Protein AF-A0A7C6UAY6-F1 (afdb_monomer_lite)

Structure (mmCIF, N/CA/C/O backbone):
data_AF-A0A7C6UAY6-F1
#
_entry.id   AF-A0A7C6UAY6-F1
#
loop_
_atom_site.group_PDB
_atom_site.id
_atom_site.type_symbol
_atom_site.label_atom_id
_atom_site.lab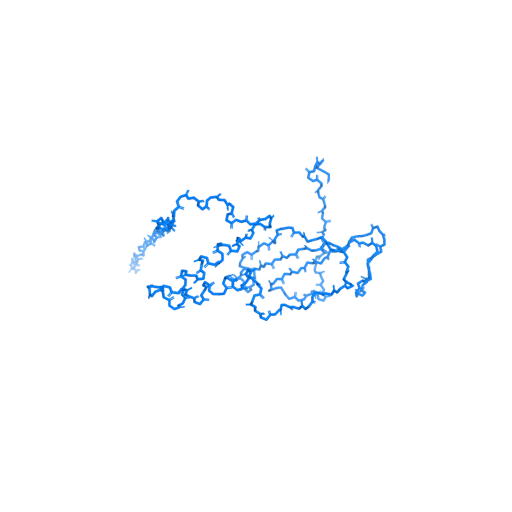el_alt_id
_atom_site.label_comp_id
_atom_site.label_asym_id
_atom_site.label_entity_id
_atom_site.label_seq_id
_atom_site.pdbx_PDB_ins_code
_atom_site.Cartn_x
_atom_site.Cartn_y
_atom_site.Cartn_z
_atom_site.occupancy
_atom_site.B_iso_or_equiv
_atom_site.auth_seq_id
_atom_site.auth_comp_id
_atom_site.auth_asym_id
_atom_site.auth_atom_id
_atom_site.pdbx_PDB_model_num
ATOM 1 N N . MET A 1 1 ? -65.752 -18.100 -13.160 1.00 40.97 1 MET A N 1
ATOM 2 C CA . MET A 1 1 ? -65.512 -18.302 -11.718 1.00 40.97 1 MET A CA 1
ATOM 3 C C . MET A 1 1 ? -64.616 -17.168 -11.255 1.00 40.97 1 MET A C 1
ATOM 5 O O . MET A 1 1 ? -63.465 -17.098 -11.657 1.00 40.97 1 MET A O 1
ATOM 9 N N . ILE A 1 2 ? -65.226 -16.213 -10.558 1.00 40.91 2 ILE A N 1
ATOM 10 C CA . ILE A 1 2 ? -64.632 -14.976 -10.044 1.00 40.91 2 ILE A CA 1
ATOM 11 C C . ILE A 1 2 ? -63.742 -15.330 -8.853 1.00 40.91 2 ILE A C 1
ATOM 13 O O . ILE A 1 2 ? -64.197 -16.045 -7.963 1.00 40.91 2 ILE A O 1
ATOM 17 N N . ARG A 1 3 ? -62.511 -14.815 -8.822 1.00 41.12 3 ARG A N 1
ATOM 18 C CA . ARG A 1 3 ? -61.784 -14.535 -7.577 1.00 41.12 3 ARG A CA 1
ATOM 19 C C . ARG A 1 3 ? -60.842 -13.364 -7.815 1.00 41.12 3 ARG A C 1
ATOM 21 O O . ARG A 1 3 ? -59.703 -13.530 -8.241 1.00 41.12 3 ARG A O 1
ATOM 28 N N . ASP A 1 4 ? -61.375 -12.186 -7.521 1.00 40.28 4 ASP A N 1
ATOM 29 C CA . ASP A 1 4 ? -60.604 -11.015 -7.140 1.00 40.28 4 ASP A CA 1
ATOM 30 C C . ASP A 1 4 ? -59.649 -11.387 -6.001 1.00 40.28 4 ASP A C 1
ATOM 32 O O . ASP A 1 4 ? -60.059 -11.905 -4.961 1.00 40.28 4 ASP A O 1
ATOM 36 N N . SER A 1 5 ? -58.363 -11.119 -6.193 1.00 45.34 5 SER A N 1
ATOM 37 C CA . SER A 1 5 ? -57.401 -11.069 -5.098 1.00 45.34 5 SER A CA 1
ATOM 38 C C . SER A 1 5 ? -56.582 -9.800 -5.252 1.00 45.34 5 SER A C 1
ATOM 40 O O . SER A 1 5 ? -55.514 -9.790 -5.859 1.00 45.34 5 SER A O 1
ATOM 42 N N . LEU A 1 6 ? -57.119 -8.734 -4.664 1.00 45.28 6 LEU A N 1
ATOM 43 C CA . LEU A 1 6 ? -56.411 -7.520 -4.284 1.00 45.28 6 LEU A CA 1
ATOM 44 C C . LEU A 1 6 ? -55.064 -7.890 -3.642 1.00 45.28 6 LEU A C 1
ATOM 46 O O . LEU A 1 6 ? -55.021 -8.443 -2.543 1.00 45.28 6 LEU A O 1
ATOM 50 N N . ARG A 1 7 ? -53.958 -7.601 -4.329 1.00 43.25 7 ARG A N 1
ATOM 51 C CA . ARG A 1 7 ? -52.633 -7.516 -3.711 1.00 43.25 7 ARG A CA 1
ATOM 52 C C . ARG A 1 7 ? -52.216 -6.057 -3.723 1.00 43.25 7 ARG A C 1
ATOM 54 O O . ARG A 1 7 ? -51.811 -5.503 -4.738 1.00 43.25 7 ARG A O 1
ATOM 61 N N . THR A 1 8 ? -52.412 -5.446 -2.568 1.00 48.12 8 THR A N 1
ATOM 62 C CA . THR A 1 8 ? -51.999 -4.102 -2.186 1.00 48.12 8 THR A CA 1
ATOM 63 C C . THR A 1 8 ? -50.489 -3.925 -2.398 1.00 48.12 8 THR A C 1
ATOM 65 O O . THR A 1 8 ? -49.720 -4.793 -1.979 1.00 48.12 8 THR A O 1
ATOM 68 N N . PRO A 1 9 ? -50.024 -2.812 -2.991 1.00 42.56 9 PRO A N 1
ATOM 69 C CA . PRO A 1 9 ? -48.604 -2.506 -3.061 1.00 42.56 9 PRO A CA 1
ATOM 70 C C . PRO A 1 9 ? -48.154 -1.908 -1.723 1.00 42.56 9 PRO A C 1
ATOM 72 O O . PRO A 1 9 ? -48.371 -0.728 -1.455 1.00 42.56 9 PRO A O 1
ATOM 75 N N . PHE A 1 10 ? -47.501 -2.703 -0.874 1.00 43.41 10 PHE A N 1
ATOM 76 C CA . PHE A 1 10 ? -46.706 -2.145 0.220 1.00 43.41 10 PHE A CA 1
ATOM 77 C C . PHE A 1 10 ? -45.434 -1.534 -0.381 1.00 43.41 10 PHE A C 1
ATOM 79 O O . PHE A 1 10 ? -44.415 -2.195 -0.553 1.00 43.41 10 PHE A O 1
ATOM 86 N N . ARG A 1 11 ? -45.512 -0.249 -0.744 1.00 43.12 11 ARG A N 1
ATOM 87 C CA . ARG A 1 11 ? -44.333 0.606 -0.891 1.00 43.12 11 ARG A CA 1
ATOM 88 C C . ARG A 1 11 ? -43.752 0.819 0.505 1.00 43.12 11 ARG A C 1
ATOM 90 O O . ARG A 1 11 ? -44.186 1.710 1.228 1.00 43.12 11 ARG A O 1
ATOM 97 N N . THR A 1 12 ? -42.775 0.007 0.890 1.00 42.44 12 THR A N 1
ATOM 98 C CA . THR A 1 12 ? -41.855 0.359 1.971 1.00 42.44 12 THR A CA 1
ATOM 99 C C . THR A 1 12 ? -41.002 1.518 1.475 1.00 42.44 12 THR A C 1
ATOM 101 O O . THR A 1 12 ? -40.053 1.353 0.713 1.00 42.44 12 THR A O 1
ATOM 104 N N . LEU A 1 13 ? -41.401 2.724 1.873 1.00 44.06 13 LEU A N 1
ATOM 105 C CA . LEU A 1 13 ? -40.551 3.900 1.844 1.00 44.06 13 LEU A CA 1
ATOM 106 C C . LEU A 1 13 ? -39.384 3.593 2.791 1.00 44.06 13 LEU A C 1
ATOM 108 O O . LEU A 1 13 ? -39.525 3.674 4.010 1.00 44.06 13 LEU A O 1
ATOM 112 N N . GLY A 1 14 ? -38.257 3.148 2.242 1.00 35.94 14 GLY A N 1
ATOM 113 C CA . GLY A 1 14 ? -37.010 3.091 2.987 1.00 35.94 14 GLY A CA 1
ATOM 114 C C . GLY A 1 14 ? -36.611 4.520 3.320 1.00 35.94 14 GLY A C 1
ATOM 115 O O . GLY A 1 14 ? -35.944 5.174 2.524 1.00 35.94 14 GLY A O 1
ATOM 116 N N . LEU A 1 15 ? -37.048 5.023 4.477 1.00 40.38 15 LEU A N 1
ATOM 117 C CA . LEU A 1 15 ? -36.380 6.138 5.128 1.00 40.38 15 LEU A CA 1
ATOM 118 C C . LEU A 1 15 ? -34.993 5.629 5.525 1.00 40.38 15 LEU A C 1
ATOM 120 O O . LEU A 1 15 ? -34.783 5.142 6.633 1.00 40.38 15 LEU A O 1
ATOM 124 N N . GLY A 1 16 ? -34.048 5.715 4.589 1.00 36.97 16 GLY A N 1
ATOM 125 C CA . GLY A 1 16 ? -32.635 5.758 4.913 1.00 36.97 16 GLY A CA 1
ATOM 126 C C . GLY A 1 16 ? -32.410 7.030 5.712 1.00 36.97 16 GLY A C 1
ATOM 127 O O . GLY A 1 16 ? -32.126 8.084 5.150 1.00 36.97 16 GLY A O 1
ATOM 128 N N . ALA A 1 17 ? -32.627 6.953 7.023 1.00 41.47 17 ALA A N 1
ATOM 129 C CA . ALA A 1 17 ? -32.169 7.969 7.942 1.00 41.47 17 ALA A CA 1
ATOM 130 C C . ALA A 1 17 ? -30.642 7.963 7.844 1.00 41.47 17 ALA A C 1
ATOM 132 O O . ALA A 1 17 ? -29.971 7.106 8.416 1.00 41.47 17 ALA A O 1
ATOM 133 N N . ALA A 1 18 ? -30.097 8.892 7.060 1.00 40.00 18 ALA A N 1
ATOM 134 C CA . ALA A 1 18 ? -28.707 9.281 7.163 1.00 40.00 18 ALA A CA 1
ATOM 135 C C . ALA A 1 18 ? -28.519 9.832 8.580 1.00 40.00 18 ALA A C 1
ATOM 137 O O . ALA A 1 18 ? -28.767 11.005 8.852 1.00 40.00 18 ALA A O 1
ATOM 138 N N . ALA A 1 19 ? -28.149 8.956 9.511 1.00 38.78 19 ALA A N 1
ATOM 139 C CA . ALA A 1 19 ? -27.682 9.350 10.822 1.00 38.78 19 ALA A CA 1
ATOM 140 C C . ALA A 1 19 ? -26.298 9.976 10.631 1.00 38.78 19 ALA A C 1
ATOM 142 O O . ALA A 1 19 ? -25.266 9.333 10.807 1.00 38.78 19 ALA A O 1
ATOM 143 N N . ALA A 1 20 ? -26.281 11.246 10.228 1.00 41.72 20 ALA A N 1
ATOM 144 C CA . ALA A 1 20 ? -25.146 12.116 10.454 1.00 41.72 20 ALA A CA 1
ATOM 145 C C . ALA A 1 20 ? -24.999 12.252 11.975 1.00 41.72 20 ALA A C 1
ATOM 147 O O . ALA A 1 20 ? -25.609 13.118 12.600 1.00 41.72 20 ALA A O 1
ATOM 148 N N . MET A 1 21 ? -24.247 11.340 12.594 1.00 41.12 21 MET A N 1
ATOM 149 C CA . MET A 1 21 ? -23.831 11.506 13.978 1.00 41.12 21 MET A CA 1
ATOM 150 C C . MET A 1 21 ? -22.826 12.654 14.022 1.00 41.12 21 MET A C 1
ATOM 152 O O . MET A 1 21 ? -21.623 12.470 13.852 1.00 41.12 21 MET A O 1
ATOM 156 N N . ALA A 1 22 ? -23.343 13.862 14.232 1.00 41.06 22 ALA A N 1
ATOM 157 C CA . ALA A 1 22 ? -22.562 14.975 14.730 1.00 41.06 22 ALA A CA 1
ATOM 158 C C . ALA A 1 22 ? -22.134 14.629 16.162 1.00 41.06 22 ALA A C 1
ATOM 160 O O . ALA A 1 22 ? -22.884 14.815 17.119 1.00 41.06 22 ALA A O 1
ATOM 161 N N . ILE A 1 23 ? -20.929 14.081 16.312 1.00 45.53 23 ILE A N 1
ATOM 162 C CA . ILE A 1 23 ? -20.288 13.928 17.617 1.00 45.53 23 ILE A CA 1
ATOM 163 C C . ILE A 1 23 ? -19.818 15.326 18.028 1.00 45.53 23 ILE A C 1
ATOM 165 O O . ILE A 1 23 ? -18.700 15.745 17.750 1.00 45.53 23 ILE A O 1
ATOM 169 N N . SER A 1 24 ? -20.716 16.098 18.633 1.00 48.88 24 SER A N 1
ATOM 170 C CA . SER A 1 24 ? -20.396 17.360 19.300 1.00 48.88 24 SER A CA 1
ATOM 171 C C . SER A 1 24 ? -20.537 17.167 20.802 1.00 48.88 24 SER A C 1
ATOM 173 O O . SER A 1 24 ? -21.500 17.614 21.415 1.00 48.88 24 SER A O 1
ATOM 175 N N . LEU A 1 25 ? -19.567 16.474 21.396 1.00 44.09 25 LEU A N 1
ATOM 176 C CA . LEU A 1 25 ? -19.384 16.422 22.843 1.00 44.09 25 LEU A CA 1
ATOM 177 C C . LEU A 1 25 ? -17.940 16.828 23.150 1.00 44.09 25 LEU A C 1
ATOM 179 O O . LEU A 1 25 ? -17.015 16.033 23.045 1.00 44.09 25 LEU A O 1
ATOM 183 N N . ALA A 1 26 ? -17.794 18.119 23.456 1.00 45.31 26 ALA A N 1
ATOM 184 C CA . ALA A 1 26 ? -16.725 18.733 24.242 1.00 45.31 26 ALA A CA 1
ATOM 185 C C . ALA A 1 26 ? -15.289 18.211 24.012 1.00 45.31 26 ALA A C 1
ATOM 187 O O . ALA A 1 26 ? -14.688 17.609 24.897 1.00 45.31 26 ALA A O 1
ATOM 188 N N . ALA A 1 27 ? -14.696 18.554 22.868 1.00 40.88 27 ALA A N 1
ATOM 189 C CA . ALA A 1 27 ? -13.247 18.736 22.784 1.00 40.88 27 ALA A CA 1
ATOM 190 C C . ALA A 1 27 ? -12.944 20.236 22.969 1.00 40.88 27 ALA A C 1
ATOM 192 O O . ALA A 1 27 ? -13.653 21.060 22.381 1.00 40.88 27 ALA A O 1
ATOM 193 N N . PRO A 1 28 ? -11.934 20.638 23.764 1.00 39.84 28 PRO A N 1
ATOM 194 C CA . PRO A 1 28 ? -11.488 22.024 23.762 1.00 39.84 28 PRO A CA 1
ATOM 195 C C . PRO A 1 28 ? -11.099 22.408 22.329 1.00 39.84 28 PRO A C 1
ATOM 197 O O . PRO A 1 28 ? -10.389 21.672 21.643 1.00 39.84 28 PRO A O 1
ATOM 200 N N . ALA A 1 29 ? -11.590 23.561 21.873 1.00 44.59 29 ALA A N 1
ATOM 201 C CA . ALA A 1 29 ? -11.469 24.081 20.508 1.00 44.59 29 ALA A CA 1
ATOM 202 C C . ALA A 1 29 ? -10.025 24.437 20.072 1.00 44.59 29 ALA A C 1
ATOM 204 O O . ALA A 1 29 ? -9.830 25.211 19.140 1.00 44.59 29 ALA A O 1
ATOM 205 N N . THR A 1 30 ? -9.006 23.885 20.733 1.00 43.34 30 THR A N 1
ATOM 206 C CA . THR A 1 30 ? -7.581 24.078 20.432 1.00 43.34 30 THR A CA 1
ATOM 207 C C . THR A 1 30 ? -6.909 22.842 19.818 1.00 43.34 30 THR A C 1
ATOM 209 O O . THR A 1 30 ? -5.744 22.920 19.441 1.00 43.34 30 THR A O 1
ATOM 212 N N . ALA A 1 31 ? -7.617 21.720 19.633 1.00 44.94 31 ALA A N 1
ATOM 213 C CA . ALA A 1 31 ? -7.071 20.493 19.029 1.00 44.94 31 ALA A CA 1
ATOM 214 C C . ALA A 1 31 ? -7.040 20.495 17.481 1.00 44.94 31 ALA A C 1
ATOM 216 O O . ALA A 1 31 ? -7.011 19.440 16.852 1.00 44.94 31 ALA A O 1
ATOM 217 N N . SER A 1 32 ? -7.055 21.666 16.838 1.00 45.69 32 SER A N 1
ATOM 218 C CA . SER A 1 32 ? -6.991 21.791 15.373 1.00 45.69 32 SER A CA 1
ATOM 219 C C . SER A 1 32 ? -5.564 21.758 14.808 1.00 45.69 32 SER A C 1
ATOM 221 O O . SER A 1 32 ? -5.373 21.962 13.610 1.00 45.69 32 SER A O 1
ATOM 223 N N . ALA A 1 33 ? -4.550 21.493 15.633 1.00 53.59 33 ALA A N 1
ATOM 224 C CA . ALA A 1 33 ? -3.196 21.241 15.157 1.00 53.59 33 ALA A CA 1
ATOM 225 C C . ALA A 1 33 ? -3.075 19.772 14.717 1.00 53.59 33 ALA A C 1
ATOM 227 O O . ALA A 1 33 ? -2.665 18.914 15.488 1.00 53.59 33 ALA A O 1
ATOM 228 N N . GLN A 1 34 ? -3.504 19.516 13.477 1.00 68.62 34 GLN A N 1
ATOM 229 C CA . GLN A 1 34 ? -3.276 18.300 12.687 1.00 68.62 34 GLN A CA 1
ATOM 230 C C . GLN A 1 34 ? -3.576 16.986 13.428 1.00 68.62 34 GLN A C 1
ATOM 232 O O . GLN A 1 34 ? -2.698 16.295 13.936 1.00 68.62 34 GLN A O 1
ATOM 237 N N . SER A 1 35 ? -4.852 16.595 13.421 1.00 83.38 35 SER A N 1
ATOM 238 C CA . SER A 1 35 ? -5.280 15.255 13.840 1.00 83.38 35 SER A CA 1
ATOM 239 C C . SER A 1 35 ? -4.665 14.133 12.998 1.00 83.38 35 SER A C 1
ATOM 241 O O . SER A 1 35 ? -4.690 12.984 13.432 1.00 83.38 35 SER A O 1
ATOM 243 N N . LEU A 1 36 ? -4.115 14.463 11.824 1.00 90.81 36 LEU A N 1
ATOM 244 C CA . LEU A 1 36 ? -3.474 13.541 10.898 1.00 90.81 36 LEU A CA 1
ATOM 245 C C . LEU A 1 36 ? -2.001 13.906 10.675 1.00 90.81 36 LEU A C 1
ATOM 247 O O . LEU A 1 36 ? -1.661 15.084 10.571 1.00 90.81 36 LEU A O 1
ATOM 251 N N . ASP A 1 37 ? -1.141 12.897 10.567 1.00 85.56 37 ASP A N 1
ATOM 252 C CA . ASP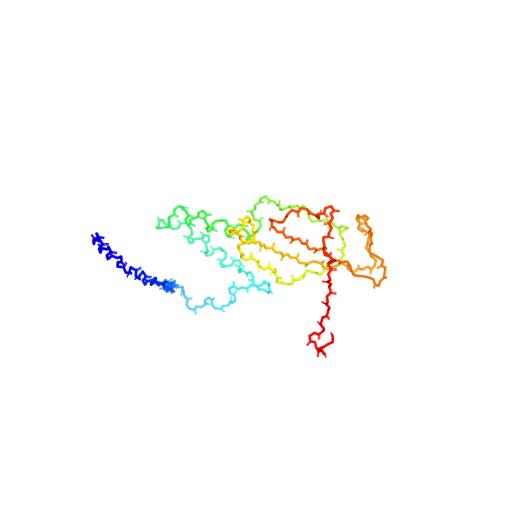 A 1 37 ? 0.252 13.046 10.158 1.00 85.56 37 ASP A CA 1
ATOM 253 C C . ASP A 1 37 ? 0.394 13.240 8.632 1.00 85.56 37 ASP A C 1
ATOM 255 O O . ASP A 1 37 ? -0.584 13.285 7.882 1.00 85.56 37 ASP A O 1
ATOM 259 N N . HIS A 1 38 ? 1.636 13.343 8.149 1.00 80.94 38 HIS A N 1
ATOM 260 C CA . HIS A 1 38 ? 1.946 13.490 6.720 1.00 80.94 38 HIS A CA 1
ATOM 261 C C . HIS A 1 38 ? 1.485 12.313 5.837 1.00 80.94 38 HIS A C 1
ATOM 263 O O . HIS A 1 38 ? 1.421 12.465 4.620 1.00 80.94 38 HIS A O 1
ATOM 269 N N . LEU A 1 39 ? 1.167 11.159 6.431 1.00 81.25 39 LEU A N 1
ATOM 270 C CA . LEU A 1 39 ? 0.632 9.976 5.754 1.00 81.25 39 LEU A CA 1
ATOM 271 C C . LEU A 1 39 ? -0.895 9.875 5.898 1.00 81.25 39 LEU A C 1
ATOM 273 O O . LEU A 1 39 ? -1.481 8.865 5.517 1.00 81.25 39 LEU A O 1
ATOM 277 N N . GLY A 1 40 ? -1.550 10.897 6.458 1.00 81.12 40 GLY A N 1
ATOM 278 C CA . GLY A 1 40 ? -2.991 10.893 6.691 1.00 81.12 40 GLY A CA 1
ATOM 279 C C . GLY A 1 40 ? -3.429 9.962 7.825 1.00 81.12 40 GLY A C 1
ATOM 280 O O . GLY A 1 40 ? -4.605 9.612 7.896 1.00 81.12 40 GLY A O 1
ATOM 281 N N . ARG A 1 41 ? -2.512 9.537 8.702 1.00 89.25 41 ARG A N 1
ATOM 282 C CA . ARG A 1 41 ? -2.808 8.659 9.847 1.00 89.25 41 ARG A CA 1
ATOM 283 C C . ARG A 1 41 ? -3.085 9.491 11.097 1.00 89.25 41 ARG A C 1
ATOM 285 O O . ARG A 1 41 ? -2.480 10.550 11.231 1.00 89.25 41 ARG A O 1
ATOM 292 N N . PRO A 1 42 ? -3.925 9.033 12.041 1.00 92.31 42 PRO A N 1
ATOM 293 C CA . PRO A 1 42 ? -4.107 9.718 13.317 1.00 92.31 42 PRO A CA 1
ATOM 294 C C . PRO A 1 42 ? -2.773 9.961 14.034 1.00 92.31 42 PRO A C 1
ATOM 296 O O . PRO A 1 42 ? -1.935 9.063 14.102 1.00 92.31 42 PRO A O 1
ATOM 299 N N . THR A 1 43 ? -2.571 11.162 14.574 1.00 93.69 43 THR A N 1
ATOM 300 C CA . THR A 1 43 ? -1.361 11.471 15.349 1.00 93.69 43 THR A CA 1
ATOM 301 C C . THR A 1 43 ? -1.369 10.770 16.709 1.00 93.69 43 THR A C 1
ATOM 303 O O . THR A 1 43 ? -2.426 10.421 17.233 1.00 93.69 43 THR A O 1
ATOM 306 N N . GLU A 1 44 ? -0.196 10.592 17.325 1.00 92.38 44 GLU A N 1
ATOM 307 C CA . GLU A 1 44 ? -0.094 9.936 18.639 1.00 92.38 44 GLU A CA 1
ATOM 308 C C . GLU A 1 44 ? -0.988 10.579 19.721 1.00 92.38 44 GLU A C 1
ATOM 310 O O . GLU A 1 44 ? -1.672 9.843 20.431 1.00 92.38 44 GLU A O 1
ATOM 315 N N . PRO A 1 45 ? -1.110 11.923 19.819 1.00 94.38 45 PRO A N 1
ATOM 316 C CA . PRO A 1 45 ? -2.067 12.538 20.738 1.00 94.38 45 PRO A CA 1
ATOM 317 C C . PRO A 1 45 ? -3.527 12.127 20.482 1.00 94.38 45 PRO A C 1
ATOM 319 O O . PRO A 1 45 ? -4.300 11.995 21.430 1.00 94.38 45 PRO A O 1
ATOM 322 N N . VAL A 1 46 ? -3.914 11.900 19.220 1.00 94.38 46 VAL A N 1
ATOM 323 C CA . VAL A 1 46 ? -5.259 11.419 18.857 1.00 94.38 46 VAL A CA 1
ATOM 324 C C . VAL A 1 46 ? -5.438 9.957 19.261 1.00 94.38 46 VAL A C 1
ATOM 326 O O . VAL A 1 46 ? -6.471 9.612 19.834 1.00 94.38 46 VAL A O 1
ATOM 329 N N . LEU A 1 47 ? -4.438 9.106 19.016 1.00 94.25 47 LEU A N 1
ATOM 330 C CA . LEU A 1 47 ? -4.466 7.699 19.428 1.00 94.25 47 LEU A CA 1
ATOM 331 C C . LEU A 1 47 ? -4.555 7.565 20.956 1.00 94.25 47 LEU A C 1
ATOM 333 O O . LEU A 1 47 ? -5.379 6.796 21.449 1.00 94.25 47 LEU A O 1
ATOM 337 N N . GLN A 1 48 ? -3.807 8.384 21.702 1.00 94.69 48 GLN A N 1
ATOM 338 C CA . GLN A 1 48 ? -3.877 8.417 23.164 1.00 94.69 48 GLN A CA 1
ATOM 339 C C . GLN A 1 48 ? -5.241 8.904 23.669 1.00 94.69 48 GLN A C 1
ATOM 341 O O . GLN A 1 48 ? -5.776 8.367 24.636 1.00 94.69 48 GLN A O 1
ATOM 346 N N . ALA A 1 49 ? -5.838 9.906 23.018 1.00 93.50 49 ALA A N 1
ATOM 347 C CA . ALA A 1 49 ? -7.173 10.378 23.377 1.00 93.50 49 ALA A CA 1
ATOM 348 C C . AL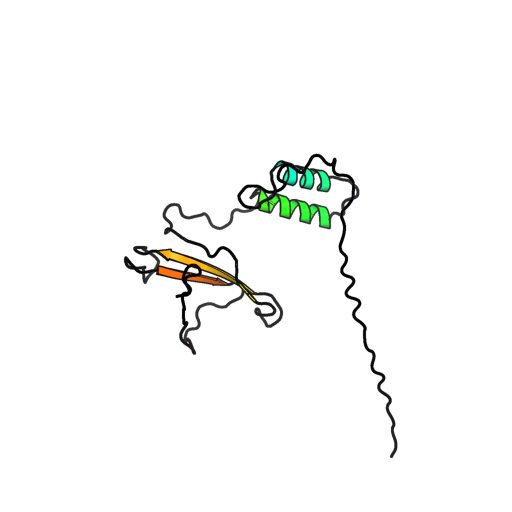A A 1 49 ? -8.250 9.301 23.157 1.00 93.50 49 ALA A C 1
ATOM 350 O O . ALA A 1 49 ? -9.157 9.173 23.979 1.00 93.50 49 ALA A O 1
ATOM 351 N N . LEU A 1 50 ? -8.142 8.510 22.081 1.00 93.62 50 LEU A N 1
ATOM 352 C CA . LEU A 1 50 ? -9.028 7.371 21.821 1.00 93.62 50 LEU A CA 1
ATOM 353 C C . LEU A 1 50 ? -8.864 6.273 22.877 1.00 93.62 50 LEU A C 1
ATOM 355 O O . LEU A 1 50 ? -9.857 5.755 23.382 1.00 93.62 50 LEU A O 1
ATOM 359 N N . GLU A 1 51 ? -7.628 5.948 23.246 1.00 92.56 51 GLU A N 1
ATOM 360 C CA . GLU A 1 51 ? -7.348 4.984 24.309 1.00 92.56 51 GLU A CA 1
ATOM 361 C C . GLU A 1 51 ? -7.951 5.438 25.646 1.00 92.56 51 GLU A C 1
ATOM 363 O O . GLU A 1 51 ? -8.757 4.712 26.227 1.00 92.56 51 GLU A O 1
ATOM 368 N N . ASN A 1 52 ? -7.702 6.684 26.059 1.00 94.50 52 ASN A N 1
ATOM 369 C CA . ASN A 1 52 ? -8.276 7.264 27.278 1.00 94.50 52 ASN A CA 1
ATOM 370 C C . ASN A 1 52 ? -9.815 7.311 27.241 1.00 94.50 52 ASN A C 1
ATOM 372 O O . ASN A 1 52 ? -10.478 7.168 28.269 1.00 94.50 52 ASN A O 1
ATOM 376 N N . LEU A 1 53 ? -10.413 7.528 26.062 1.00 91.94 53 LEU A N 1
ATOM 377 C CA . LEU A 1 53 ? -11.864 7.449 25.883 1.00 91.94 53 LEU A CA 1
ATOM 378 C C . LEU A 1 53 ? -12.367 6.034 26.170 1.00 91.94 53 LEU A C 1
ATOM 380 O O . LEU A 1 53 ? -13.369 5.880 26.862 1.00 91.94 53 LEU A O 1
ATOM 384 N N . SER A 1 54 ? -11.666 5.010 25.680 1.00 91.50 54 SER A N 1
ATOM 385 C CA . SER A 1 54 ? -12.054 3.608 25.867 1.00 91.50 54 SER A CA 1
ATOM 386 C C . SER A 1 54 ? -12.082 3.169 27.337 1.00 91.50 54 SER A C 1
ATOM 388 O O . SER A 1 54 ? -12.827 2.256 27.692 1.00 91.50 54 SER A O 1
ATOM 390 N N . GLU A 1 55 ? -11.335 3.849 28.209 1.00 90.38 55 GLU A N 1
ATOM 391 C CA . GLU A 1 55 ? -11.281 3.564 29.645 1.00 90.38 55 GLU A CA 1
ATOM 392 C C . GLU A 1 55 ? -12.507 4.078 30.418 1.00 90.38 55 GLU A C 1
ATOM 394 O O . GLU A 1 55 ? -12.766 3.635 31.541 1.00 90.38 55 GLU A O 1
ATOM 399 N N . GLN A 1 56 ? -13.303 4.971 29.822 1.00 92.31 56 GLN A N 1
ATOM 400 C CA . GLN A 1 56 ? -14.439 5.600 30.491 1.00 92.31 56 GLN A CA 1
ATOM 401 C C . GLN A 1 56 ? -15.548 4.576 30.790 1.00 92.31 56 GLN A C 1
ATOM 403 O O . GLN A 1 56 ? -15.921 3.751 29.957 1.00 92.31 56 GLN A O 1
ATOM 408 N N . GLN A 1 57 ? -16.106 4.641 32.004 1.00 86.38 57 GLN A N 1
ATOM 409 C CA . GLN A 1 57 ? -17.069 3.659 32.535 1.00 86.38 57 GLN A CA 1
ATOM 410 C C . GLN A 1 57 ? -18.362 3.540 31.709 1.00 86.38 57 GLN A C 1
ATOM 412 O O . GLN A 1 57 ? -19.030 2.514 31.763 1.00 86.38 57 GLN A O 1
ATOM 417 N N . PHE A 1 58 ? -18.732 4.577 30.953 1.00 91.88 58 PHE A N 1
ATOM 418 C CA . PHE A 1 58 ? -19.946 4.576 30.132 1.00 91.88 58 PHE A CA 1
ATOM 419 C C . PHE A 1 58 ? -19.751 3.967 28.735 1.00 91.88 58 PHE A C 1
ATOM 421 O O . PHE A 1 58 ? -20.727 3.834 27.997 1.00 91.88 58 PHE A O 1
ATOM 428 N N . ILE A 1 59 ? -18.519 3.623 28.342 1.00 92.75 59 ILE A N 1
ATOM 429 C CA . ILE A 1 59 ? -18.244 3.020 27.037 1.00 92.75 59 ILE A CA 1
ATOM 430 C C . ILE A 1 59 ? -18.574 1.520 27.085 1.00 92.75 59 ILE A C 1
ATOM 432 O O . ILE A 1 59 ? -17.993 0.799 27.901 1.00 92.75 59 ILE A O 1
ATOM 436 N N . PRO A 1 60 ? -19.468 1.019 26.208 1.00 93.75 60 PRO A N 1
ATOM 437 C CA . PRO A 1 60 ? -19.770 -0.406 26.120 1.00 93.75 60 PRO A CA 1
ATOM 438 C C . PRO A 1 60 ? -18.537 -1.247 25.775 1.00 93.75 60 PRO A C 1
ATOM 440 O O . PRO A 1 60 ? -17.665 -0.813 25.020 1.00 93.75 60 PRO A O 1
ATOM 443 N N . GLU A 1 61 ? -18.506 -2.492 26.247 1.00 88.50 61 GLU A N 1
ATOM 444 C CA . GLU A 1 61 ? -17.352 -3.386 26.069 1.00 88.50 61 GLU A CA 1
ATOM 445 C C . GLU A 1 61 ? -17.021 -3.667 24.593 1.00 88.50 61 GLU A C 1
ATOM 447 O O . GLU A 1 61 ? -15.858 -3.672 24.191 1.00 88.50 61 GLU A O 1
ATOM 452 N N . SER A 1 62 ? -18.040 -3.810 23.740 1.00 89.69 62 SER A N 1
ATOM 453 C CA . SER A 1 62 ? -17.849 -3.972 22.291 1.00 89.69 62 SER A CA 1
ATOM 454 C C . SER A 1 62 ? -17.182 -2.751 21.643 1.00 89.69 62 SER A C 1
ATOM 456 O O . SER A 1 62 ? -16.349 -2.894 20.742 1.00 89.69 62 SER A O 1
ATOM 458 N N . THR A 1 63 ? -17.503 -1.548 22.120 1.00 92.12 63 THR A N 1
ATOM 459 C CA . THR A 1 63 ? -16.899 -0.294 21.661 1.00 92.12 63 THR A CA 1
ATOM 460 C C . THR A 1 63 ? -15.461 -0.173 22.153 1.00 92.12 63 THR A C 1
ATOM 462 O O . THR A 1 63 ? -14.587 0.163 21.358 1.00 92.12 63 THR A O 1
ATOM 465 N N . ARG A 1 64 ? -15.186 -0.527 23.415 1.00 90.56 64 ARG A N 1
ATOM 466 C CA . ARG A 1 64 ? -13.826 -0.576 23.980 1.00 90.56 64 ARG A CA 1
ATOM 467 C C . ARG A 1 64 ? -12.920 -1.499 23.164 1.00 90.56 64 ARG A C 1
ATOM 469 O O . ARG A 1 64 ? -11.858 -1.074 22.717 1.00 90.56 64 ARG A O 1
ATOM 476 N N . GLY A 1 65 ? -13.380 -2.719 22.876 1.00 89.06 65 GLY A N 1
ATOM 477 C CA . GLY A 1 65 ? -12.641 -3.673 22.045 1.00 89.06 65 GLY A CA 1
ATOM 478 C C . GLY A 1 65 ? -12.415 -3.183 20.611 1.00 89.06 65 GLY A C 1
ATOM 479 O O . GLY A 1 65 ? -11.370 -3.447 20.021 1.00 89.06 65 GLY A O 1
ATOM 480 N N . THR A 1 66 ? -13.360 -2.426 20.048 1.00 92.06 66 THR A N 1
ATOM 481 C CA . THR A 1 66 ? -13.198 -1.817 18.718 1.00 92.06 66 THR A CA 1
ATOM 482 C C . THR A 1 66 ? -12.168 -0.689 18.740 1.00 92.06 66 THR A C 1
ATOM 484 O O . THR A 1 66 ? -11.284 -0.668 17.888 1.00 92.06 66 THR A O 1
ATOM 487 N N . ILE A 1 67 ? -12.227 0.204 19.734 1.00 92.69 67 ILE A N 1
ATOM 488 C CA . ILE A 1 67 ? -11.249 1.285 19.904 1.00 92.69 67 ILE A CA 1
ATOM 489 C C . ILE A 1 67 ? -9.843 0.706 20.081 1.00 92.69 67 ILE A C 1
ATOM 491 O O . ILE A 1 67 ? -8.928 1.129 19.382 1.00 92.69 67 ILE A O 1
ATOM 495 N N . ALA A 1 68 ? -9.683 -0.309 20.935 1.00 90.62 68 ALA A N 1
ATOM 496 C CA . ALA A 1 68 ? -8.401 -0.974 21.153 1.00 90.62 68 ALA A CA 1
ATOM 497 C C . ALA A 1 68 ? -7.823 -1.565 19.855 1.00 90.62 68 ALA A C 1
ATOM 499 O O . ALA A 1 68 ? -6.635 -1.412 19.583 1.00 90.62 68 ALA A O 1
ATOM 500 N N . ARG A 1 69 ? -8.659 -2.180 19.005 1.00 89.19 69 ARG A N 1
ATOM 501 C CA . ARG A 1 69 ? -8.229 -2.694 17.692 1.00 89.19 69 ARG A CA 1
ATOM 502 C C . ARG A 1 69 ? -7.818 -1.581 16.734 1.00 89.19 69 ARG A C 1
ATOM 504 O O . ARG A 1 69 ? -6.825 -1.736 16.036 1.00 89.19 69 ARG A O 1
ATOM 511 N N . VAL A 1 70 ? -8.562 -0.475 16.692 1.00 90.06 70 VAL A N 1
ATOM 512 C CA . VAL A 1 70 ? -8.236 0.675 15.831 1.00 90.06 70 VAL A CA 1
ATOM 513 C C . VAL A 1 70 ? -6.923 1.321 16.270 1.00 90.06 70 VAL A C 1
ATOM 515 O O . VAL A 1 70 ? -6.041 1.538 15.443 1.00 90.06 70 VAL A O 1
ATOM 518 N N . VAL A 1 71 ? -6.764 1.585 17.569 1.00 92.81 71 VAL A N 1
ATOM 519 C CA . VAL A 1 71 ? -5.525 2.135 18.134 1.00 92.81 71 VAL A CA 1
ATOM 520 C C . VAL A 1 71 ? -4.360 1.182 17.877 1.00 92.81 71 VAL A C 1
ATOM 522 O O . VAL A 1 71 ? -3.313 1.608 17.391 1.00 92.81 71 VAL A O 1
ATOM 525 N N . GLY A 1 72 ? -4.562 -0.115 18.121 1.00 90.19 72 GLY A N 1
ATOM 526 C CA . GLY A 1 72 ? -3.529 -1.116 17.904 1.00 90.19 72 GLY A CA 1
ATOM 527 C C . GLY A 1 72 ? -3.140 -1.292 16.439 1.00 90.19 72 GLY A C 1
ATOM 528 O O . GLY A 1 72 ? -1.959 -1.451 16.145 1.00 90.19 72 GLY A O 1
ATOM 529 N N . PHE A 1 73 ? -4.088 -1.163 15.508 1.00 89.38 73 PHE A N 1
ATOM 530 C CA . PHE A 1 73 ? -3.806 -1.145 14.074 1.00 89.38 73 PHE A CA 1
ATOM 531 C C . PHE A 1 73 ? -2.861 0.004 13.699 1.00 89.38 73 PHE A C 1
ATOM 533 O O . PHE A 1 73 ? -1.851 -0.227 13.039 1.00 89.38 73 PHE A O 1
ATOM 540 N N . PHE A 1 74 ? -3.140 1.229 14.156 1.00 90.06 74 PHE A N 1
ATOM 541 C CA . PHE A 1 74 ? -2.304 2.388 13.823 1.00 90.06 74 PHE A CA 1
ATOM 542 C C . PHE A 1 74 ? -0.940 2.383 14.521 1.00 90.06 74 PHE A C 1
ATOM 544 O O . PHE A 1 74 ? 0.039 2.832 13.926 1.00 90.06 74 PHE A O 1
ATOM 551 N N . ARG A 1 75 ? -0.853 1.854 15.748 1.00 90.12 75 ARG A N 1
ATOM 552 C CA . ARG A 1 75 ? 0.420 1.692 16.473 1.00 90.12 75 ARG A CA 1
ATOM 553 C C . ARG A 1 75 ? 1.218 0.460 16.030 1.00 90.12 75 ARG A C 1
ATOM 555 O O . ARG A 1 75 ? 2.374 0.320 16.415 1.00 90.12 75 ARG A O 1
ATOM 562 N N . GLY A 1 76 ? 0.616 -0.439 15.249 1.00 85.50 76 GLY A N 1
ATOM 563 C CA . GLY A 1 76 ? 1.220 -1.724 14.894 1.00 85.50 76 GLY A CA 1
ATOM 564 C C . GLY A 1 76 ? 1.350 -2.682 16.084 1.00 85.50 76 GLY A C 1
ATOM 565 O O . GLY A 1 76 ? 2.201 -3.565 16.067 1.00 85.50 76 GLY A O 1
ATOM 566 N N . THR A 1 77 ? 0.535 -2.515 17.131 1.00 77.88 77 THR A N 1
ATOM 567 C CA . THR A 1 77 ? 0.503 -3.420 18.288 1.00 77.88 77 THR A CA 1
ATOM 568 C C . THR A 1 77 ? -0.441 -4.582 17.981 1.00 77.88 77 THR A C 1
ATOM 570 O O . THR A 1 77 ? -1.629 -4.561 18.306 1.00 77.88 77 THR A O 1
ATOM 573 N N . GLY A 1 78 ? 0.086 -5.583 17.291 1.00 69.44 78 GLY A N 1
ATOM 574 C CA . GLY A 1 78 ? -0.578 -6.837 16.954 1.00 69.44 78 GLY A CA 1
ATOM 575 C C . GLY A 1 78 ? 0.469 -7.861 16.532 1.00 69.44 78 GLY A C 1
ATOM 576 O O . GLY A 1 78 ? 1.663 -7.560 16.549 1.00 69.44 78 GLY A O 1
ATOM 577 N N . GLU A 1 79 ? 0.034 -9.057 16.142 1.00 72.19 79 GLU A N 1
ATOM 578 C CA . GLU A 1 79 ? 0.932 -9.965 15.428 1.00 72.19 79 GLU A CA 1
ATOM 579 C C . GLU A 1 79 ? 1.417 -9.246 14.163 1.00 72.19 79 GLU A C 1
ATOM 581 O O . GLU A 1 79 ? 0.576 -8.781 13.379 1.00 72.19 79 GLU A O 1
ATOM 586 N N . PRO A 1 80 ? 2.739 -9.089 13.968 1.00 64.94 80 PRO A N 1
ATOM 587 C CA . PRO A 1 80 ? 3.260 -8.508 12.749 1.00 64.94 80 PRO A CA 1
ATOM 588 C C . PRO A 1 80 ? 2.681 -9.252 11.548 1.00 64.94 80 PRO A C 1
ATOM 590 O O . PRO A 1 80 ? 2.512 -10.474 11.570 1.00 64.94 80 PRO A O 1
ATOM 593 N N . GLY A 1 81 ? 2.405 -8.513 10.475 1.00 65.56 81 GLY A N 1
ATOM 594 C CA . GLY A 1 81 ? 2.208 -9.146 9.178 1.00 65.56 81 GLY A CA 1
ATOM 595 C C . GLY A 1 81 ? 3.453 -9.938 8.762 1.00 65.56 81 GLY A C 1
ATOM 596 O O . GLY A 1 81 ? 4.450 -10.026 9.481 1.00 65.56 81 GLY A O 1
ATOM 597 N N . THR A 1 82 ? 3.426 -10.502 7.559 1.00 67.50 82 THR A N 1
ATOM 598 C CA . THR A 1 82 ? 4.613 -11.148 6.988 1.00 67.50 82 THR A CA 1
ATOM 599 C C . THR A 1 82 ? 5.817 -10.194 7.057 1.00 67.50 82 THR A C 1
ATOM 601 O O . THR A 1 82 ? 5.665 -9.024 6.692 1.00 67.50 82 THR A O 1
ATOM 604 N N . PRO A 1 83 ? 6.995 -10.650 7.531 1.00 74.44 83 PRO A N 1
ATOM 605 C CA . PRO A 1 83 ? 8.178 -9.803 7.611 1.00 74.44 83 PRO A CA 1
ATOM 606 C C . PRO A 1 83 ? 8.482 -9.202 6.239 1.00 74.44 83 PRO A C 1
ATOM 608 O O . PRO A 1 83 ? 8.457 -9.903 5.224 1.00 74.44 83 PRO A O 1
ATOM 611 N N . VAL A 1 84 ? 8.758 -7.899 6.217 1.00 73.94 84 VAL A N 1
ATOM 612 C CA . VAL A 1 84 ? 9.135 -7.211 4.982 1.00 73.94 84 VAL A CA 1
ATOM 613 C C . VAL A 1 84 ? 10.532 -7.696 4.578 1.00 73.94 84 VAL A C 1
ATOM 615 O O . VAL A 1 84 ? 11.451 -7.609 5.393 1.00 73.94 84 VAL A O 1
ATOM 618 N N . PRO A 1 85 ? 10.722 -8.215 3.353 1.00 75.56 85 PRO A N 1
ATOM 619 C CA . PRO A 1 85 ? 12.039 -8.637 2.893 1.00 75.56 85 PRO A CA 1
ATOM 620 C C . PRO A 1 85 ? 12.996 -7.443 2.804 1.00 75.56 85 PRO A C 1
ATOM 622 O O . PRO A 1 85 ? 12.666 -6.445 2.169 1.00 75.56 85 PRO A O 1
ATOM 625 N N . GLU A 1 86 ? 14.202 -7.559 3.368 1.00 81.00 86 GLU A N 1
ATOM 626 C CA . GLU A 1 86 ? 15.216 -6.493 3.248 1.00 81.00 86 GLU A CA 1
ATOM 627 C C . GLU A 1 86 ? 15.767 -6.361 1.820 1.00 81.00 86 GLU A C 1
ATOM 629 O O . GLU A 1 86 ? 16.120 -5.269 1.387 1.00 81.00 86 GLU A O 1
ATOM 634 N N . ASN A 1 87 ? 15.776 -7.463 1.064 1.00 82.19 87 ASN A N 1
ATOM 635 C CA . ASN A 1 87 ? 16.255 -7.525 -0.320 1.00 82.19 87 ASN A CA 1
ATOM 636 C C . ASN A 1 87 ? 15.094 -7.706 -1.314 1.00 82.19 87 ASN A C 1
ATOM 638 O O . ASN A 1 87 ? 15.162 -8.535 -2.221 1.00 82.19 87 ASN A O 1
ATOM 642 N N . GLY A 1 88 ? 13.987 -6.992 -1.093 1.00 78.56 88 GLY A N 1
ATOM 643 C CA . GLY A 1 88 ? 12.850 -6.971 -2.015 1.00 78.56 88 GLY A CA 1
ATOM 644 C C . GLY A 1 88 ? 13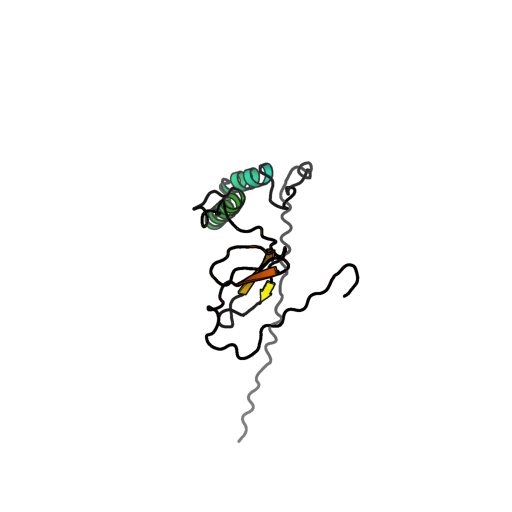.105 -6.090 -3.249 1.00 78.56 88 GLY A C 1
ATOM 645 O O . GLY A 1 88 ? 13.978 -5.220 -3.221 1.00 78.56 88 GLY A O 1
ATOM 646 N N . PRO A 1 89 ? 12.343 -6.278 -4.340 1.00 83.50 89 PRO A N 1
ATOM 647 C CA . PRO A 1 89 ? 12.413 -5.382 -5.486 1.00 83.50 89 PRO A CA 1
ATOM 648 C C . PRO A 1 89 ? 11.933 -3.977 -5.103 1.00 83.50 89 PRO A C 1
ATOM 650 O O . PRO A 1 89 ? 11.105 -3.804 -4.205 1.00 83.50 89 PRO A O 1
ATOM 653 N N . VAL A 1 90 ? 12.393 -2.967 -5.840 1.00 85.62 90 VAL A N 1
ATOM 654 C CA . VAL A 1 90 ? 11.775 -1.638 -5.777 1.00 85.62 90 VAL A CA 1
ATOM 655 C C . VAL A 1 90 ? 10.329 -1.765 -6.255 1.00 85.62 90 VAL A C 1
ATOM 657 O O . VAL A 1 90 ? 10.073 -2.375 -7.291 1.00 85.62 90 VAL A O 1
ATOM 660 N N . ILE A 1 91 ? 9.383 -1.205 -5.503 1.00 88.06 91 ILE A N 1
ATOM 661 C CA . ILE A 1 91 ? 7.955 -1.260 -5.831 1.00 88.06 91 ILE A CA 1
ATOM 662 C C . ILE A 1 91 ? 7.346 0.139 -5.870 1.00 88.06 91 ILE A C 1
ATOM 664 O O . ILE A 1 91 ? 7.712 1.016 -5.089 1.00 88.06 91 ILE A O 1
ATOM 668 N N . ALA A 1 92 ? 6.367 0.322 -6.751 1.00 86.38 92 ALA A N 1
ATOM 669 C CA . ALA A 1 92 ? 5.440 1.443 -6.719 1.00 86.38 92 ALA A CA 1
ATOM 670 C C . ALA A 1 92 ? 4.014 0.894 -6.608 1.00 86.38 92 ALA A C 1
ATOM 672 O O . ALA A 1 92 ? 3.500 0.275 -7.540 1.00 86.38 92 ALA A O 1
ATOM 673 N N . GLN A 1 93 ? 3.381 1.085 -5.452 1.00 82.00 93 GLN A N 1
ATOM 674 C CA . GLN A 1 93 ? 2.003 0.655 -5.234 1.00 82.00 93 GLN A CA 1
ATOM 675 C C . GLN A 1 93 ? 1.030 1.718 -5.744 1.00 82.00 93 GLN A C 1
ATOM 677 O O . GLN A 1 93 ? 1.233 2.917 -5.546 1.00 82.00 93 GLN A O 1
ATOM 682 N N . PHE A 1 94 ? -0.041 1.274 -6.396 1.00 78.50 94 PHE A N 1
ATOM 683 C CA . PHE A 1 94 ? -1.132 2.152 -6.788 1.00 78.50 94 PHE A CA 1
ATOM 684 C C . PHE A 1 94 ? -1.788 2.694 -5.525 1.00 78.50 94 PHE A C 1
ATOM 686 O O . PHE A 1 94 ? -2.167 1.942 -4.631 1.00 78.50 94 PHE A O 1
ATOM 693 N N . ALA A 1 95 ? -1.897 4.013 -5.452 1.00 69.00 95 ALA A N 1
ATOM 694 C CA . ALA A 1 95 ? -2.206 4.678 -4.198 1.00 69.00 95 ALA A CA 1
ATOM 695 C C . ALA A 1 95 ? -3.651 4.452 -3.705 1.00 69.00 95 ALA A C 1
ATOM 697 O O . ALA A 1 95 ? -3.917 4.632 -2.520 1.00 69.00 95 ALA A O 1
ATOM 698 N N . TRP A 1 96 ? -4.566 4.004 -4.5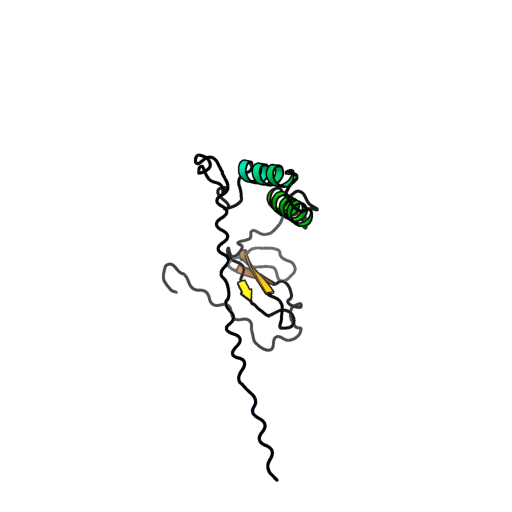74 1.00 73.00 96 TRP A N 1
ATOM 699 C CA . TRP A 1 96 ? -5.928 3.628 -4.194 1.00 73.00 96 TRP A CA 1
ATOM 700 C C . TRP A 1 96 ? -6.215 2.183 -4.597 1.00 73.00 96 TRP A C 1
ATOM 702 O O . TRP A 1 96 ? -5.981 1.821 -5.755 1.00 73.00 96 TRP A O 1
ATOM 712 N N . PRO A 1 97 ? -6.747 1.357 -3.679 1.00 74.38 97 PRO A N 1
ATOM 713 C CA . PRO A 1 97 ? -7.226 0.041 -4.047 1.00 74.38 97 PRO A CA 1
ATOM 714 C C . PRO A 1 97 ? -8.471 0.164 -4.931 1.00 74.38 97 PRO A C 1
ATOM 716 O O . PRO A 1 97 ? -9.293 1.069 -4.779 1.00 74.38 97 PRO A O 1
ATOM 719 N N . THR A 1 98 ? -8.628 -0.785 -5.844 1.00 78.75 98 THR A N 1
ATOM 720 C CA . THR A 1 98 ? -9.861 -0.973 -6.605 1.00 78.75 98 THR A CA 1
ATOM 721 C C . THR A 1 98 ? -10.858 -1.740 -5.745 1.00 78.75 98 THR A C 1
ATOM 723 O O . THR A 1 98 ? -10.525 -2.778 -5.173 1.00 78.75 98 THR A O 1
ATOM 726 N N . LEU A 1 99 ? -12.086 -1.236 -5.656 1.00 83.31 99 LEU A N 1
ATOM 727 C CA . LEU A 1 99 ? -13.177 -1.865 -4.917 1.00 83.31 99 LEU A CA 1
ATOM 728 C C . LEU A 1 99 ? -14.213 -2.398 -5.907 1.00 83.31 99 LEU A C 1
ATOM 730 O O . LEU A 1 99 ? -14.666 -1.662 -6.781 1.00 83.31 99 LEU A O 1
ATOM 734 N N . MET A 1 100 ? -14.608 -3.661 -5.748 1.00 75.94 100 MET A N 1
ATOM 735 C CA . MET A 1 100 ? -15.764 -4.235 -6.437 1.00 75.94 100 MET A CA 1
ATOM 736 C C . MET A 1 100 ? -16.763 -4.759 -5.417 1.00 75.94 100 MET A C 1
ATOM 738 O O . MET A 1 100 ? -16.503 -5.738 -4.717 1.00 75.94 100 MET A O 1
ATOM 742 N N . GLU A 1 101 ? -17.926 -4.122 -5.345 1.00 84.12 101 GLU A N 1
ATOM 743 C CA . GLU A 1 101 ? -19.032 -4.594 -4.517 1.00 84.12 101 GLU A CA 1
ATOM 744 C C . GLU A 1 101 ? -19.610 -5.900 -5.072 1.00 84.12 101 GLU A C 1
ATOM 746 O O . GLU A 1 101 ? -19.678 -6.094 -6.286 1.00 84.12 101 GLU A O 1
ATOM 751 N N . ARG A 1 102 ? -20.065 -6.784 -4.172 1.00 83.50 102 ARG A N 1
ATOM 752 C CA . ARG A 1 102 ? -20.775 -8.028 -4.525 1.00 83.50 102 ARG A CA 1
ATOM 753 C C . ARG A 1 102 ? -20.000 -8.945 -5.482 1.00 83.50 102 ARG A C 1
ATOM 755 O O . ARG A 1 102 ? -20.589 -9.617 -6.324 1.00 83.50 102 ARG A O 1
ATOM 762 N N . CYS A 1 103 ? -18.678 -8.979 -5.351 1.00 81.19 103 CYS A N 1
ATOM 763 C CA . CYS A 1 103 ? -17.803 -9.800 -6.178 1.00 81.19 103 CYS A CA 1
ATOM 764 C C . CYS A 1 103 ? -17.619 -11.201 -5.578 1.00 81.19 103 CYS A C 1
ATOM 766 O O . CYS A 1 103 ? -17.917 -12.202 -6.228 1.00 81.19 103 CYS A O 1
ATOM 768 N N . ILE A 1 104 ? -17.204 -11.291 -4.313 1.00 79.31 104 ILE A N 1
ATOM 769 C CA . ILE A 1 104 ? -16.899 -12.572 -3.667 1.00 79.31 104 ILE A CA 1
ATOM 770 C C . ILE A 1 104 ? -18.217 -13.291 -3.367 1.00 79.31 104 ILE A C 1
ATOM 772 O O . ILE A 1 104 ? -19.016 -12.843 -2.536 1.00 79.31 104 ILE A O 1
ATOM 776 N N . GLY A 1 105 ? -18.464 -14.391 -4.082 1.00 77.38 105 GLY A N 1
ATOM 777 C CA . GLY A 1 105 ? -19.705 -15.162 -3.973 1.00 77.38 105 GLY A CA 1
ATOM 778 C C . GLY A 1 105 ? -20.973 -14.383 -4.352 1.00 77.38 105 GLY A C 1
ATOM 779 O O . GLY A 1 105 ? -22.060 -14.795 -3.970 1.00 77.38 105 GLY A O 1
ATOM 780 N N . GLY A 1 106 ? -20.859 -13.249 -5.059 1.00 83.25 106 GLY A N 1
ATOM 781 C CA . GLY A 1 106 ? -22.006 -12.404 -5.431 1.00 83.25 106 GLY A CA 1
ATOM 782 C C . GLY A 1 106 ? -22.567 -11.513 -4.309 1.00 83.25 106 GLY A C 1
ATOM 783 O O . GLY A 1 106 ? -23.551 -10.792 -4.522 1.00 83.25 106 GLY A O 1
ATOM 784 N N . GLU A 1 107 ? -21.957 -11.546 -3.121 1.00 83.88 107 GLU A N 1
ATOM 785 C CA . GLU A 1 107 ? -22.466 -10.868 -1.922 1.00 83.88 107 GLU A CA 1
ATOM 786 C C . GLU A 1 107 ? -21.433 -9.940 -1.282 1.00 83.88 107 GLU A C 1
ATOM 788 O O . GLU A 1 107 ? -21.776 -8.815 -0.923 1.00 83.88 107 GLU A O 1
ATOM 793 N N . GLN A 1 108 ? -20.169 -10.359 -1.177 1.00 80.81 108 GLN A N 1
ATOM 794 C CA . GLN A 1 108 ? -19.153 -9.597 -0.444 1.00 80.81 108 GLN A CA 1
ATOM 795 C C . GLN A 1 108 ? -18.274 -8.757 -1.382 1.00 80.81 108 GLN A C 1
ATOM 797 O O . GLN A 1 108 ? -18.088 -9.072 -2.561 1.00 80.81 108 GLN A O 1
ATOM 802 N N . THR A 1 109 ? -17.722 -7.668 -0.853 1.00 83.19 109 THR A N 1
ATOM 803 C CA . THR A 1 109 ? -16.836 -6.755 -1.590 1.00 83.19 109 THR A CA 1
ATOM 804 C C . THR A 1 109 ? -15.445 -7.362 -1.772 1.00 83.19 109 THR A C 1
ATOM 806 O O . THR A 1 109 ? -14.830 -7.792 -0.799 1.00 83.19 109 THR A O 1
ATOM 809 N N . ALA A 1 110 ? -14.930 -7.350 -3.003 1.00 81.38 110 ALA A N 1
ATOM 810 C CA . ALA A 1 110 ? -13.528 -7.628 -3.302 1.00 81.38 110 ALA A CA 1
ATOM 811 C C . ALA A 1 110 ? -12.715 -6.327 -3.285 1.00 81.38 110 ALA A C 1
ATOM 813 O O . ALA A 1 110 ? -13.174 -5.282 -3.756 1.00 81.38 110 ALA A O 1
ATOM 814 N N . VAL A 1 111 ? -11.494 -6.406 -2.760 1.00 85.00 111 VAL A N 1
ATOM 815 C CA . VAL A 1 111 ? -10.540 -5.292 -2.710 1.00 85.00 111 VAL A CA 1
ATOM 816 C C . VAL A 1 111 ? -9.277 -5.721 -3.440 1.00 85.00 111 VAL A C 1
ATOM 818 O O . VAL A 1 111 ? -8.680 -6.732 -3.078 1.00 85.00 111 VAL A O 1
ATOM 821 N N . GLY A 1 112 ? -8.885 -4.971 -4.466 1.00 81.44 112 GLY A N 1
ATOM 822 C CA . GLY A 1 112 ? -7.690 -5.216 -5.267 1.00 81.44 112 GLY A CA 1
ATOM 823 C C . GLY A 1 112 ? -6.672 -4.091 -5.139 1.00 81.44 112 GLY A C 1
ATOM 824 O O . GLY A 1 112 ? -7.039 -2.922 -5.160 1.00 81.44 112 GLY A O 1
ATOM 825 N N . ALA A 1 113 ? -5.391 -4.428 -5.050 1.00 83.88 113 ALA A N 1
ATOM 826 C CA . ALA A 1 113 ? -4.287 -3.483 -5.156 1.00 83.88 113 ALA A CA 1
ATOM 827 C C . ALA A 1 113 ? -3.367 -3.887 -6.311 1.00 83.88 113 ALA A C 1
ATOM 829 O O . ALA A 1 113 ? -3.135 -5.074 -6.548 1.00 83.88 113 ALA A O 1
ATOM 830 N N . ALA A 1 114 ? -2.837 -2.892 -7.018 1.00 83.12 114 ALA A N 1
ATOM 831 C CA . ALA A 1 114 ? -1.846 -3.088 -8.065 1.00 83.12 114 ALA A CA 1
ATOM 832 C C . ALA A 1 114 ? -0.482 -2.577 -7.590 1.00 83.12 114 ALA A C 1
ATOM 834 O O . ALA A 1 114 ? -0.387 -1.520 -6.961 1.00 83.12 114 ALA A O 1
ATOM 835 N N . THR A 1 115 ? 0.572 -3.317 -7.912 1.00 86.12 115 THR A N 1
ATOM 836 C CA . THR A 1 115 ? 1.957 -2.966 -7.589 1.00 86.12 115 THR A CA 1
ATOM 837 C C . THR A 1 115 ? 2.805 -3.077 -8.847 1.00 86.12 115 THR A C 1
ATOM 839 O O . THR A 1 115 ? 2.805 -4.117 -9.500 1.00 86.12 115 THR A O 1
ATOM 842 N N . ALA A 1 116 ? 3.525 -2.011 -9.182 1.00 87.88 116 ALA A N 1
ATOM 843 C CA . ALA A 1 116 ? 4.454 -1.964 -10.301 1.00 87.88 116 ALA A CA 1
ATOM 844 C C . ALA A 1 116 ? 5.886 -2.239 -9.827 1.00 87.88 116 ALA A C 1
ATOM 846 O O . ALA A 1 116 ? 6.305 -1.736 -8.782 1.00 87.88 116 ALA A O 1
ATOM 847 N N . ILE A 1 117 ? 6.633 -3.015 -10.609 1.00 90.69 117 ILE A N 1
ATOM 848 C CA . ILE A 1 117 ? 8.005 -3.436 -10.314 1.00 90.69 117 ILE A CA 1
ATOM 849 C C . ILE A 1 117 ? 8.878 -3.123 -11.535 1.00 90.69 117 ILE A C 1
ATOM 851 O O . ILE A 1 117 ? 8.741 -3.797 -12.562 1.00 90.69 117 ILE A O 1
ATOM 855 N N . PRO A 1 118 ? 9.724 -2.079 -11.498 1.00 91.06 118 PRO A N 1
ATOM 856 C CA . PRO A 1 118 ? 10.584 -1.740 -12.622 1.00 91.06 118 PRO A CA 1
ATOM 857 C C . PRO A 1 118 ? 11.705 -2.769 -12.766 1.00 91.06 118 PRO A C 1
ATOM 859 O O . PRO A 1 118 ? 12.321 -3.179 -11.784 1.00 91.06 118 PRO A O 1
ATOM 862 N N . GLY A 1 119 ? 11.987 -3.164 -14.004 1.00 90.31 119 GLY A N 1
ATOM 863 C CA . GLY A 1 119 ? 13.147 -3.983 -14.316 1.00 90.31 119 GLY A CA 1
ATOM 864 C C . GLY A 1 119 ? 14.451 -3.170 -14.343 1.00 90.31 119 GLY A C 1
ATOM 865 O O . GLY A 1 119 ? 14.426 -1.973 -14.651 1.00 90.31 119 GLY A O 1
ATOM 866 N N . PRO A 1 120 ? 15.612 -3.807 -14.110 1.00 91.12 120 PRO A N 1
ATOM 867 C CA . PRO A 1 120 ? 15.782 -5.243 -13.894 1.00 91.12 120 PRO A CA 1
ATOM 868 C C . PRO A 1 120 ? 15.376 -5.678 -12.476 1.00 91.12 120 PRO A C 1
ATOM 870 O O . PRO A 1 120 ? 15.810 -5.075 -11.498 1.00 91.12 120 PRO A O 1
ATOM 873 N N . ALA A 1 121 ? 14.565 -6.734 -12.368 1.00 88.44 121 ALA A N 1
ATOM 874 C CA . ALA A 1 121 ? 14.160 -7.306 -11.086 1.00 88.44 121 ALA A CA 1
ATOM 875 C C . ALA A 1 121 ? 14.134 -8.839 -11.142 1.00 88.44 121 ALA A C 1
ATOM 877 O O . ALA A 1 121 ? 13.407 -9.435 -11.944 1.00 88.44 121 ALA A O 1
ATOM 878 N N . ASP A 1 122 ? 14.896 -9.464 -10.245 1.00 84.12 122 ASP A N 1
ATOM 879 C CA . ASP A 1 122 ? 14.939 -10.914 -10.069 1.00 84.12 122 ASP A CA 1
ATOM 880 C C . ASP A 1 122 ? 13.742 -11.369 -9.222 1.00 84.12 122 ASP A C 1
ATOM 882 O O . ASP A 1 122 ? 13.816 -11.521 -8.003 1.00 84.12 122 ASP A O 1
ATOM 886 N N . LEU A 1 123 ? 12.597 -11.538 -9.883 1.00 76.12 123 LEU A N 1
ATOM 887 C CA . LEU A 1 123 ? 11.401 -12.159 -9.312 1.00 76.12 123 LEU A CA 1
ATOM 888 C C . LEU A 1 123 ? 11.387 -13.671 -9.585 1.00 76.12 123 LEU A C 1
ATOM 890 O O . LEU A 1 123 ? 12.026 -14.121 -10.544 1.00 76.12 123 LEU A O 1
ATOM 894 N N . PRO A 1 124 ? 10.632 -14.469 -8.797 1.00 73.94 124 PRO A N 1
ATOM 895 C CA . PRO A 1 124 ? 10.308 -15.842 -9.173 1.00 73.94 124 PRO A CA 1
ATOM 896 C C . PRO A 1 124 ? 9.835 -15.892 -10.630 1.00 73.94 124 PRO A C 1
ATOM 898 O O . PRO A 1 124 ? 9.047 -15.047 -11.052 1.00 73.94 124 PRO A O 1
ATOM 901 N N . LEU A 1 125 ? 10.380 -16.834 -11.403 1.00 67.12 125 LEU A N 1
ATOM 902 C CA . LEU A 1 125 ? 10.368 -16.767 -12.865 1.00 67.12 125 LEU A CA 1
ATOM 903 C C . LEU A 1 125 ? 8.955 -16.605 -13.471 1.00 67.12 125 LEU A C 1
ATOM 905 O O . LEU A 1 125 ? 8.032 -17.295 -13.034 1.00 67.12 125 LEU A O 1
ATOM 909 N N . PRO A 1 126 ? 8.813 -15.795 -14.542 1.00 70.00 126 PRO A N 1
ATOM 910 C CA . PRO A 1 126 ? 9.873 -15.027 -15.206 1.00 70.00 126 PRO A CA 1
ATOM 911 C C . PRO A 1 126 ? 10.194 -13.709 -14.472 1.00 70.00 126 PRO A C 1
ATOM 913 O O . PRO A 1 126 ? 9.295 -12.955 -14.112 1.00 70.00 126 PRO A O 1
ATOM 916 N N . GLY A 1 127 ? 11.487 -13.416 -14.280 1.00 84.88 127 GLY A N 1
ATOM 917 C CA . GLY A 1 127 ? 11.944 -12.107 -13.792 1.00 84.88 127 GLY A CA 1
ATOM 918 C C . GLY A 1 127 ? 11.617 -10.974 -14.775 1.00 84.88 127 GLY A C 1
ATOM 919 O O . GLY A 1 127 ? 11.161 -11.221 -15.892 1.00 84.88 127 GLY A O 1
ATOM 920 N N . ILE A 1 128 ? 11.867 -9.724 -14.380 1.00 90.44 128 ILE A N 1
ATOM 921 C CA . ILE A 1 128 ? 11.525 -8.537 -15.180 1.00 90.44 128 ILE A CA 1
ATOM 922 C C . ILE A 1 128 ? 12.803 -7.968 -15.817 1.00 90.44 128 ILE A C 1
ATOM 924 O O . ILE A 1 128 ? 13.668 -7.478 -15.088 1.00 90.44 128 ILE A O 1
ATOM 928 N N . PRO A 1 129 ? 12.949 -7.995 -17.154 1.00 90.62 129 PRO A N 1
ATOM 929 C CA . PRO A 1 129 ? 14.100 -7.427 -17.856 1.00 90.62 129 PRO A CA 1
ATOM 930 C C . PRO A 1 129 ? 14.215 -5.905 -17.720 1.00 90.62 129 PRO A C 1
ATOM 932 O O . PRO A 1 129 ? 13.229 -5.199 -17.509 1.00 90.62 129 PRO A O 1
ATOM 935 N N . ALA A 1 130 ? 15.422 -5.374 -17.932 1.00 91.06 130 ALA A N 1
ATOM 936 C CA . ALA A 1 130 ? 15.646 -3.931 -17.999 1.00 91.06 130 ALA A CA 1
ATOM 937 C C . ALA A 1 130 ? 14.746 -3.261 -19.058 1.00 91.06 130 ALA A C 1
ATOM 939 O O . ALA A 1 130 ? 14.576 -3.777 -20.164 1.00 91.06 130 ALA A O 1
ATOM 940 N N . GLY A 1 131 ? 14.177 -2.102 -18.713 1.00 88.19 131 GLY A N 1
ATOM 941 C CA . GLY A 1 131 ? 13.251 -1.365 -19.583 1.00 88.19 131 GLY A CA 1
ATOM 942 C C . GLY A 1 131 ? 11.829 -1.933 -19.635 1.00 88.19 131 GLY A C 1
ATOM 943 O O . GLY A 1 131 ? 10.999 -1.402 -20.368 1.00 88.19 131 GLY A O 1
ATOM 944 N N . GLN A 1 132 ? 11.537 -2.981 -18.861 1.00 88.94 132 GLN A N 1
ATOM 945 C CA . GLN A 1 132 ? 10.189 -3.513 -18.678 1.00 88.94 132 GLN A CA 1
ATOM 946 C C . GLN A 1 132 ? 9.655 -3.179 -17.283 1.00 88.94 132 GLN A C 1
ATOM 948 O O . GLN A 1 132 ? 10.405 -2.835 -16.368 1.00 88.94 132 GLN A O 1
ATOM 953 N N . LEU A 1 133 ? 8.338 -3.276 -17.133 1.00 87.19 133 LEU A N 1
ATOM 954 C CA . LEU A 1 133 ? 7.624 -3.030 -15.889 1.00 87.19 133 LEU A CA 1
ATOM 955 C C . LEU A 1 133 ? 6.703 -4.225 -15.648 1.00 87.19 133 LEU A C 1
ATOM 957 O O . LEU A 1 133 ? 5.866 -4.540 -16.493 1.00 87.19 133 LEU A O 1
ATOM 961 N N . GLY A 1 134 ? 6.895 -4.918 -14.531 1.00 87.00 134 GLY A N 1
ATOM 962 C CA . GLY A 1 134 ? 5.999 -5.989 -14.105 1.00 87.00 134 GLY A CA 1
ATOM 963 C C . GLY A 1 134 ? 4.889 -5.439 -13.223 1.00 87.00 134 GLY A C 1
ATOM 964 O O . GLY A 1 134 ? 5.118 -4.516 -12.441 1.00 87.00 134 GLY A O 1
ATOM 965 N N . PHE A 1 135 ? 3.699 -6.024 -13.330 1.00 83.56 135 PHE A N 1
ATOM 966 C CA . PHE A 1 135 ? 2.552 -5.661 -12.505 1.00 83.56 135 PHE A CA 1
ATOM 967 C C . PHE A 1 135 ? 2.054 -6.868 -11.734 1.00 83.56 135 PHE A C 1
ATOM 969 O O . PHE A 1 135 ? 1.774 -7.915 -12.313 1.00 83.56 135 PHE A O 1
ATOM 976 N N . VAL A 1 136 ? 1.921 -6.695 -10.424 1.00 82.44 136 VAL A N 1
ATOM 977 C CA . VAL A 1 136 ? 1.292 -7.669 -9.537 1.00 82.44 136 VAL A CA 1
ATOM 978 C C . VAL A 1 136 ? -0.046 -7.099 -9.103 1.00 82.44 136 VAL A C 1
ATOM 980 O O . VAL A 1 136 ? -0.102 -6.035 -8.485 1.00 82.44 136 VAL A O 1
ATOM 983 N N . PHE A 1 137 ? -1.117 -7.814 -9.432 1.00 79.50 137 PHE A N 1
ATOM 984 C CA . PHE A 1 137 ? -2.465 -7.507 -8.976 1.00 79.50 137 PHE A CA 1
ATOM 985 C C . PHE A 1 137 ? -2.831 -8.481 -7.866 1.00 79.50 137 PHE A C 1
ATOM 987 O O . PHE A 1 137 ? -2.957 -9.682 -8.100 1.00 79.50 137 PHE A O 1
ATOM 994 N N . THR A 1 138 ? -3.004 -7.957 -6.659 1.00 77.25 138 THR A N 1
ATOM 995 C CA . THR A 1 138 ? -3.427 -8.743 -5.502 1.00 77.25 138 THR A CA 1
ATOM 996 C C . THR A 1 138 ? -4.852 -8.357 -5.170 1.00 77.25 138 THR A C 1
ATOM 998 O O . THR A 1 138 ? -5.097 -7.227 -4.750 1.00 77.25 138 THR A O 1
ATOM 1001 N N . ALA A 1 139 ? -5.789 -9.283 -5.348 1.00 77.56 139 ALA A N 1
ATOM 1002 C CA . ALA A 1 139 ? -7.176 -9.092 -4.957 1.00 77.56 139 ALA A CA 1
ATOM 1003 C C . ALA A 1 139 ? -7.566 -10.066 -3.844 1.00 77.56 139 ALA A C 1
ATOM 1005 O O . ALA A 1 139 ? -7.267 -11.258 -3.889 1.00 77.56 139 ALA A O 1
ATOM 1006 N N . LEU A 1 140 ? -8.231 -9.539 -2.820 1.00 78.38 140 LEU A N 1
ATOM 1007 C CA . LEU A 1 140 ? -8.841 -10.349 -1.778 1.00 78.38 140 LEU A CA 1
ATOM 1008 C C . LEU A 1 140 ? -10.113 -10.997 -2.327 1.00 78.38 140 LEU A C 1
ATOM 1010 O O . LEU A 1 140 ? -10.985 -10.314 -2.866 1.00 78.38 140 LEU A O 1
ATOM 1014 N N . GLY A 1 141 ? -10.214 -12.315 -2.152 1.00 66.88 141 GLY A N 1
ATOM 1015 C CA . GLY A 1 141 ? -11.391 -13.099 -2.525 1.00 66.88 141 GLY A CA 1
ATOM 1016 C C . GLY A 1 141 ? -11.474 -13.508 -3.995 1.00 66.88 141 GLY A C 1
ATOM 1017 O O . GLY A 1 141 ? -12.516 -14.005 -4.414 1.00 66.88 141 GLY A O 1
ATOM 1018 N N . THR A 1 142 ? -10.399 -13.333 -4.766 1.00 64.25 142 THR A N 1
ATOM 1019 C CA . THR A 1 142 ? -10.249 -13.965 -6.082 1.00 64.25 142 THR A CA 1
ATOM 1020 C C . THR A 1 142 ? -9.490 -15.278 -5.938 1.00 64.25 142 THR A C 1
ATOM 1022 O O . THR A 1 142 ? -8.538 -15.362 -5.160 1.00 64.25 142 THR A O 1
ATOM 1025 N N . GLU A 1 143 ? -9.886 -16.300 -6.693 1.00 69.69 143 GLU A N 1
ATOM 1026 C CA . GLU A 1 143 ? -9.075 -17.513 -6.829 1.00 69.69 143 GLU A CA 1
ATOM 1027 C C . GLU A 1 143 ? -7.743 -17.201 -7.538 1.00 69.69 143 GLU A C 1
ATOM 1029 O O . GLU A 1 143 ? -7.515 -16.086 -8.018 1.00 69.69 143 GLU A O 1
ATOM 1034 N N . GLY A 1 144 ? -6.836 -18.182 -7.570 1.00 73.44 144 GLY A N 1
ATOM 1035 C CA . GLY A 1 144 ? -5.584 -18.066 -8.317 1.00 73.44 144 GLY A CA 1
ATOM 1036 C C . GLY A 1 144 ? -5.808 -17.841 -9.817 1.00 73.44 144 GLY A C 1
ATOM 1037 O O . GLY A 1 144 ? -6.931 -17.879 -10.321 1.00 73.44 144 GLY A O 1
ATOM 1038 N N . VAL A 1 145 ? -4.716 -17.617 -10.551 1.00 73.12 145 VAL A N 1
ATOM 1039 C CA . VAL A 1 145 ? -4.766 -17.506 -12.015 1.00 73.12 145 VAL A CA 1
ATOM 1040 C C . VAL A 1 145 ? -5.429 -18.759 -12.585 1.00 73.12 145 VAL A C 1
ATOM 1042 O O . VAL A 1 145 ? -4.951 -19.866 -12.356 1.00 73.12 145 VAL A O 1
ATOM 1045 N N . ALA A 1 146 ? -6.529 -18.582 -13.320 1.00 77.88 146 ALA A N 1
ATOM 1046 C CA . ALA A 1 146 ? -7.194 -19.692 -13.992 1.00 77.88 146 ALA A CA 1
ATOM 1047 C C . ALA A 1 146 ? -6.244 -20.378 -14.986 1.00 77.88 146 ALA A C 1
ATOM 1049 O O . ALA A 1 146 ? -5.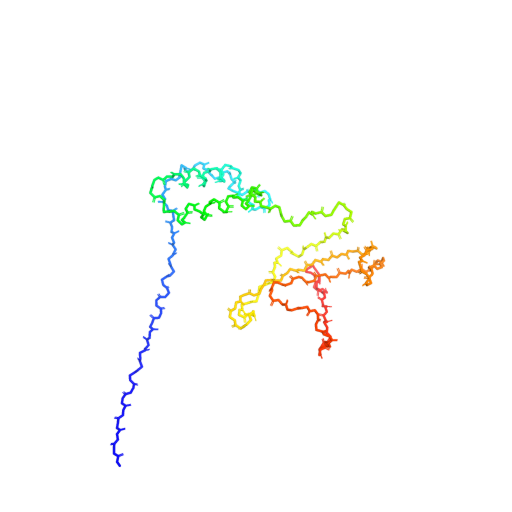561 -19.694 -15.756 1.00 77.88 146 ALA A O 1
ATOM 1050 N N . ASP A 1 147 ? -6.277 -21.715 -15.015 1.00 84.44 147 ASP A N 1
ATOM 1051 C CA . ASP A 1 147 ? -5.452 -22.554 -15.901 1.00 84.44 147 ASP A CA 1
ATOM 1052 C C . ASP A 1 147 ? -5.588 -22.166 -17.380 1.00 84.44 147 ASP A C 1
ATOM 1054 O O . ASP A 1 147 ? -4.646 -22.285 -18.162 1.00 84.44 147 ASP A O 1
ATOM 1058 N N . HIS A 1 148 ? -6.770 -21.680 -17.767 1.00 85.12 148 HIS A N 1
ATOM 1059 C CA . HIS A 1 148 ? -7.049 -21.186 -19.105 1.00 85.12 148 HIS A CA 1
ATOM 1060 C C . HIS A 1 148 ? -7.716 -19.807 -19.048 1.00 85.12 148 HIS A C 1
ATOM 1062 O O . HIS A 1 148 ? -8.872 -19.666 -18.642 1.00 85.12 148 HIS A O 1
ATOM 1068 N N . GLN A 1 149 ? -7.002 -18.784 -19.515 1.00 80.69 149 GLN A N 1
ATOM 1069 C CA . GLN A 1 149 ? -7.532 -17.428 -19.640 1.00 80.69 149 GLN A CA 1
ATOM 1070 C C . GLN A 1 149 ? -8.437 -17.344 -20.878 1.00 80.69 149 GLN A C 1
ATOM 1072 O O . GLN A 1 149 ? -7.965 -17.407 -22.010 1.00 80.69 149 GLN A O 1
ATOM 1077 N N . VAL A 1 150 ? -9.755 -17.223 -20.673 1.00 82.25 150 VAL A N 1
ATOM 1078 C CA . VAL A 1 150 ? -10.743 -17.131 -21.772 1.00 82.25 150 VAL A CA 1
ATOM 1079 C C . VAL A 1 150 ? -10.570 -15.843 -22.582 1.00 82.25 150 VAL A C 1
ATOM 1081 O O . VAL A 1 150 ? -10.860 -15.815 -23.775 1.00 82.25 150 VAL A O 1
ATOM 1084 N N . GLN A 1 151 ? -10.079 -14.781 -21.942 1.00 79.25 151 GLN A N 1
ATOM 1085 C CA . GLN A 1 151 ? -9.749 -13.514 -22.584 1.00 79.25 151 GLN A CA 1
ATOM 1086 C C . GLN A 1 151 ? -8.346 -13.079 -22.154 1.00 79.25 151 GLN A C 1
ATOM 1088 O O . GLN A 1 151 ? -7.987 -13.284 -20.991 1.00 79.25 151 GLN A O 1
ATOM 1093 N N . PRO A 1 152 ? -7.547 -12.486 -23.056 1.00 76.88 152 PRO A N 1
ATOM 1094 C CA . PRO A 1 152 ? -6.258 -11.933 -22.678 1.00 76.88 152 PRO A CA 1
ATOM 1095 C C . PRO A 1 152 ? -6.454 -10.759 -21.713 1.00 76.88 152 PRO A C 1
ATOM 1097 O O . PRO A 1 152 ? -7.361 -9.945 -21.883 1.00 76.88 152 PRO A O 1
ATOM 1100 N N . MET A 1 153 ? -5.577 -10.649 -20.716 1.00 72.31 153 MET A N 1
ATOM 1101 C CA . MET A 1 153 ? -5.490 -9.449 -19.888 1.00 72.31 153 MET A CA 1
ATOM 1102 C C . MET A 1 153 ? -4.877 -8.320 -20.723 1.00 72.31 153 MET A C 1
ATOM 1104 O O . MET A 1 153 ? -3.734 -8.427 -21.167 1.00 72.31 153 MET A O 1
ATOM 1108 N N . THR A 1 154 ? -5.634 -7.247 -20.942 1.00 77.12 154 THR A N 1
ATOM 1109 C CA . THR A 1 154 ? -5.170 -6.042 -21.640 1.00 77.12 154 THR A CA 1
ATOM 1110 C C . THR A 1 154 ? -4.891 -4.939 -20.632 1.00 77.12 154 THR A C 1
ATOM 1112 O O . THR A 1 154 ? -5.714 -4.669 -19.757 1.00 77.12 154 THR A O 1
ATOM 1115 N N . VAL A 1 155 ? -3.729 -4.302 -20.757 1.00 71.38 155 VAL A N 1
ATOM 1116 C CA . VAL A 1 155 ? -3.339 -3.166 -19.920 1.00 71.38 155 VAL A CA 1
ATOM 1117 C C . VAL A 1 155 ? -3.106 -1.970 -20.827 1.00 71.38 155 VAL A C 1
ATOM 1119 O O . VAL A 1 155 ? -2.191 -1.989 -21.648 1.00 71.38 155 VAL A O 1
ATOM 1122 N N . ASP A 1 156 ? -3.916 -0.933 -20.639 1.00 79.12 156 ASP A N 1
ATOM 1123 C CA . ASP A 1 156 ? -3.787 0.344 -21.331 1.00 79.12 156 ASP A CA 1
ATOM 1124 C C . ASP A 1 156 ? -3.249 1.400 -20.364 1.00 79.12 156 ASP A C 1
ATOM 1126 O O . ASP A 1 156 ? -3.635 1.457 -19.193 1.00 79.12 156 ASP A O 1
ATOM 1130 N N . TRP A 1 157 ? -2.349 2.245 -20.859 1.00 72.38 157 TRP A N 1
ATOM 1131 C CA . TRP A 1 157 ? -1.745 3.325 -20.085 1.00 72.38 157 TRP A CA 1
ATOM 1132 C C . TRP A 1 157 ? -2.235 4.659 -20.601 1.00 72.38 157 TRP A C 1
ATOM 1134 O O . TRP A 1 157 ? -2.299 4.871 -21.806 1.00 72.38 157 TRP A O 1
ATOM 1144 N N . PHE A 1 158 ? -2.537 5.555 -19.666 1.00 82.12 158 PHE A N 1
ATOM 1145 C CA . PHE A 1 158 ? -2.890 6.926 -19.975 1.00 82.12 158 PHE A CA 1
ATOM 1146 C C . PHE A 1 158 ? -2.076 7.873 -19.105 1.00 82.12 158 PHE A C 1
ATOM 1148 O O . PHE A 1 158 ? -2.136 7.847 -17.873 1.00 82.12 158 PHE A O 1
ATOM 1155 N N . ASN A 1 159 ? -1.303 8.729 -19.746 1.00 78.62 159 ASN A N 1
ATOM 1156 C CA . ASN A 1 159 ? -0.554 9.776 -19.097 1.00 78.62 159 ASN A CA 1
ATOM 1157 C C . ASN A 1 159 ? -1.489 10.952 -18.806 1.00 78.62 159 ASN A C 1
ATOM 1159 O O . ASN A 1 159 ? -1.857 11.720 -19.690 1.00 78.62 159 ASN A O 1
ATOM 1163 N N . ILE A 1 160 ? -1.823 11.135 -17.531 1.00 82.12 160 ILE A N 1
ATOM 1164 C CA . ILE A 1 160 ? -2.734 12.191 -17.067 1.00 82.12 160 ILE A CA 1
ATOM 1165 C C . ILE A 1 160 ? -2.259 13.621 -17.372 1.00 82.12 160 ILE A C 1
ATOM 1167 O O . ILE A 1 160 ? -3.080 14.532 -17.397 1.00 82.12 160 ILE A O 1
ATOM 1171 N N . ASN A 1 161 ? -0.963 13.837 -17.624 1.00 81.88 161 ASN A N 1
ATOM 1172 C CA . ASN A 1 161 ? -0.431 15.171 -17.912 1.00 81.88 161 ASN A CA 1
ATOM 1173 C C . ASN A 1 161 ? -0.646 15.584 -19.369 1.00 81.88 161 ASN A C 1
ATOM 1175 O O . ASN A 1 161 ? -0.762 16.774 -19.653 1.00 81.88 161 ASN A O 1
ATOM 1179 N N . ASN A 1 162 ? -0.634 14.629 -20.302 1.00 92.44 162 ASN A N 1
ATOM 1180 C CA . ASN A 1 162 ? -0.680 14.923 -21.739 1.00 92.44 162 ASN A CA 1
ATOM 1181 C C . ASN A 1 162 ? -1.777 14.173 -22.509 1.00 92.44 162 ASN A C 1
ATOM 1183 O O . ASN A 1 162 ? -1.953 14.410 -23.702 1.00 92.44 162 ASN A O 1
ATOM 1187 N N . GLY A 1 163 ? -2.511 13.299 -21.832 1.00 86.12 163 GLY A N 1
ATOM 1188 C CA . GLY A 1 163 ? -3.639 12.554 -22.357 1.00 86.12 163 GLY A CA 1
ATOM 1189 C C . GLY A 1 163 ? -3.304 11.501 -23.411 1.00 86.12 163 GLY A C 1
ATOM 1190 O O . GLY A 1 163 ? -4.130 11.256 -24.290 1.00 86.12 163 GLY A O 1
ATOM 1191 N N . ARG A 1 164 ? -2.094 10.938 -23.375 1.00 79.62 164 ARG A N 1
ATOM 1192 C CA . ARG A 1 164 ? -1.649 9.875 -24.286 1.00 79.62 164 ARG A CA 1
ATOM 1193 C C . ARG A 1 164 ? -1.598 8.519 -23.625 1.00 79.62 164 ARG A C 1
ATOM 1195 O O . ARG A 1 164 ? -1.197 8.482 -22.443 1.00 79.62 164 ARG A O 1
#

pLDDT: mean 75.16, std 17.69, range [35.94, 94.69]

Secondary structure (DSSP, 8-state):
------------------------S---TTTTS-SB-TTSPBPHHHHHHHHHHHTSTTS-HHHHHHHHHHHHHHHT-SS--SPPPTTPPP-EE-SS-EEEEEEETTTEEEEEEEEEEESSB-PSSSPB-TT-EEEEEEEET--S--SS-SSPPP-----TTTT-

Foldseek 3Di:
DDDDDDDDDPPPPPPPPPPPPPPPDDDPPPPPPPCADPVRAGDPVNLVVLQVVLPDPPQDPVRSVVSCVNSCVRVVVDPDDDDDDPPAADKDKDPAWDWDACPQVNHHIKTKIKIKGADPADDDPPGAHHPGIDIDIDMPRDDPDDPDDPDDDDDDDADPVPGD

Radius of gyration: 25.07 Å; chains: 1; bounding box: 82×47×57 Å

Sequence (164 aa):
MIRDSLRTPFRTLGLGAAAAMAISLAAPATASAQSLDHLGRPTEPVLQALENLSEQQFIPESTRGTIARVVGFFRGTGEPGTPVPENGPVIAQFAWPTLMERCIGGEQTAVGAATAIPGPADLPLPGIPAGQLGFVFTALGTEGVADHQVQPMTVDWFNINNGR